Protein AF-V7PR87-F1 (afdb_monomer_lite)

Sequence (55 aa):
MAHILRKCLKDPYSDIALERSKMHLREIIYKDGKPISQELHEEFEKAFKNLDLNK

Foldseek 3Di:
DVLVVLCPDDPPSSVVVVVVPWDWDWDFDDDPNHTDDIDTDGDPCVVCVVVVVPD

Radius of gyration: 15.3 Å; chains: 1; bounding box: 37×14×40 Å

InterPro domains:
  IPR006721 ATP synthase, F1 complex, epsilon subunit, mitochondrial [PF04627] (2-33)
  IPR036742 A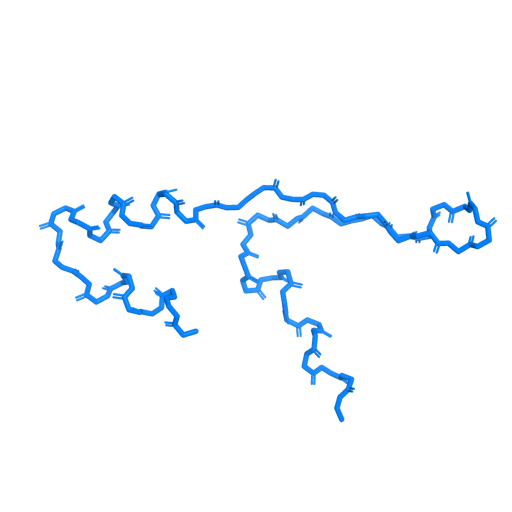TP synthase, F1 complex, epsilon subunit superfamily, mitochondrial [G3DSA:1.10.1620.20] (1-42)
  IPR036742 ATP synthase, F1 complex, epsilon subunit superfamily, mitochondrial [SSF48690] (1-28)

pLDDT: mean 86.27, std 13.07, range [43.56, 97.62]

Organism: NCBI:txid1323249

Structure (mmCIF, N/CA/C/O backbone):
data_AF-V7PR87-F1
#
_entry.id   AF-V7PR87-F1
#
loop_
_atom_site.group_PDB
_atom_site.id
_atom_site.type_symbol
_atom_site.label_atom_id
_atom_site.label_alt_id
_atom_site.label_comp_id
_atom_site.label_asym_id
_atom_site.label_entity_id
_atom_site.label_seq_id
_atom_site.pdbx_PDB_ins_code
_atom_site.Cartn_x
_atom_site.Cartn_y
_atom_site.Cartn_z
_atom_site.occupancy
_atom_site.B_iso_or_equiv
_atom_site.auth_seq_id
_atom_site.auth_comp_id
_atom_site.auth_asym_id
_atom_site.auth_atom_id
_atom_site.pdbx_PDB_model_num
ATOM 1 N N . MET A 1 1 ? -5.336 -0.712 -9.071 1.00 79.62 1 MET A N 1
ATOM 2 C CA . MET A 1 1 ? -4.884 -0.672 -10.484 1.00 79.62 1 MET A CA 1
ATOM 3 C C . MET A 1 1 ? -3.472 -0.099 -10.667 1.00 79.62 1 MET A C 1
ATOM 5 O O . MET A 1 1 ? -2.650 -0.757 -11.286 1.00 79.62 1 MET A O 1
ATOM 9 N N . ALA A 1 2 ? -3.123 1.065 -10.097 1.00 88.12 2 ALA A N 1
ATOM 10 C CA . ALA A 1 2 ? -1.786 1.663 -10.282 1.00 88.12 2 ALA A CA 1
ATOM 11 C C . ALA A 1 2 ? -0.601 0.802 -9.780 1.00 88.12 2 ALA A C 1
ATOM 13 O O . ALA A 1 2 ? 0.496 0.908 -10.318 1.00 88.12 2 ALA A O 1
ATOM 14 N N . HIS A 1 3 ? -0.807 -0.068 -8.781 1.00 89.25 3 HIS A N 1
ATOM 15 C CA . HIS A 1 3 ? 0.218 -1.019 -8.323 1.00 89.25 3 HIS A CA 1
ATOM 16 C C . HIS A 1 3 ? 0.622 -2.025 -9.417 1.00 89.25 3 HIS A C 1
ATOM 18 O O . HIS A 1 3 ? 1.803 -2.316 -9.570 1.00 89.25 3 HIS A O 1
ATOM 24 N N . ILE A 1 4 ? -0.341 -2.492 -10.222 1.00 91.31 4 ILE A N 1
ATOM 25 C CA . ILE A 1 4 ? -0.087 -3.399 -11.352 1.00 91.31 4 ILE A CA 1
ATOM 26 C C . ILE A 1 4 ? 0.730 -2.670 -12.419 1.00 91.31 4 ILE A C 1
ATOM 28 O O . ILE A 1 4 ? 1.746 -3.185 -12.865 1.00 91.31 4 ILE A O 1
ATOM 32 N N . LEU A 1 5 ? 0.350 -1.430 -12.747 1.00 94.62 5 LEU A N 1
ATOM 33 C CA . LEU A 1 5 ? 1.087 -0.609 -13.709 1.00 94.62 5 LEU A CA 1
ATOM 34 C C . LEU A 1 5 ? 2.558 -0.423 -13.309 1.00 94.62 5 LEU A C 1
ATOM 36 O O . LEU A 1 5 ? 3.430 -0.505 -14.167 1.00 94.62 5 LEU A O 1
ATOM 40 N N . ARG A 1 6 ? 2.843 -0.215 -12.014 1.00 94.00 6 ARG A N 1
ATOM 41 C CA . ARG A 1 6 ? 4.222 -0.085 -11.513 1.00 94.00 6 ARG A CA 1
ATOM 42 C C . ARG A 1 6 ? 5.054 -1.344 -11.759 1.00 94.00 6 ARG A C 1
ATOM 44 O O . ARG A 1 6 ? 6.196 -1.211 -12.174 1.00 94.00 6 ARG A O 1
ATOM 51 N N . LYS A 1 7 ? 4.464 -2.534 -11.595 1.00 92.31 7 LYS A N 1
ATOM 52 C CA . LYS A 1 7 ? 5.122 -3.822 -11.885 1.00 92.31 7 LYS A CA 1
ATOM 53 C C . LYS A 1 7 ? 5.380 -4.057 -13.376 1.00 92.31 7 LYS A C 1
ATOM 55 O O . LYS A 1 7 ? 6.218 -4.879 -13.718 1.00 92.31 7 LYS A O 1
ATOM 60 N N . CYS A 1 8 ? 4.656 -3.372 -14.259 1.00 96.00 8 CYS A N 1
ATOM 61 C CA . CYS A 1 8 ? 4.837 -3.482 -15.708 1.00 96.00 8 CYS A CA 1
ATOM 62 C C . CYS A 1 8 ? 5.915 -2.535 -16.262 1.00 96.00 8 CYS A C 1
ATOM 64 O O . CYS A 1 8 ? 6.161 -2.540 -17.468 1.00 96.00 8 CYS A O 1
ATOM 66 N N . LEU A 1 9 ? 6.534 -1.697 -15.424 1.00 96.19 9 LEU A N 1
ATOM 67 C CA . LEU A 1 9 ? 7.655 -0.857 -15.840 1.00 96.19 9 LEU A CA 1
ATOM 68 C C . LEU A 1 9 ? 8.920 -1.703 -16.023 1.00 96.19 9 LEU A C 1
ATOM 70 O O . LEU A 1 9 ? 9.072 -2.763 -15.425 1.00 96.19 9 LEU A O 1
ATOM 74 N N . LYS A 1 10 ? 9.854 -1.212 -16.839 1.00 97.62 10 LYS A N 1
ATOM 75 C CA . LYS A 1 10 ? 11.173 -1.834 -16.990 1.00 97.62 10 LYS A CA 1
ATOM 76 C C . LYS A 1 10 ? 12.064 -1.500 -15.792 1.00 97.62 10 LYS A C 1
ATOM 78 O O . LYS A 1 10 ? 12.028 -0.371 -15.297 1.00 97.62 10 LYS A O 1
ATOM 83 N N . ASP A 1 11 ? 12.924 -2.428 -15.396 1.00 95.06 11 ASP A N 1
ATOM 84 C CA . ASP A 1 11 ? 13.963 -2.163 -14.399 1.00 95.06 11 ASP A CA 1
ATOM 85 C C . ASP A 1 11 ? 14.993 -1.143 -14.924 1.00 95.06 11 ASP A C 1
ATOM 87 O O . ASP A 1 11 ? 15.333 -1.166 -16.117 1.00 95.06 11 ASP A O 1
ATOM 91 N N . PRO A 1 12 ? 15.475 -0.212 -14.075 1.00 95.69 12 PRO A N 1
ATOM 92 C CA . PRO A 1 12 ? 15.253 -0.115 -12.620 1.00 95.69 12 PRO A CA 1
ATOM 93 C C . PRO A 1 12 ? 14.027 0.730 -12.211 1.00 95.69 12 PRO A C 1
ATOM 95 O O . PRO A 1 12 ? 13.810 1.005 -11.032 1.00 95.69 12 PRO A O 1
ATOM 98 N N . TYR A 1 13 ? 13.226 1.214 -13.164 1.00 96.62 13 TYR A N 1
ATOM 99 C CA . TYR A 1 13 ? 12.130 2.146 -12.875 1.00 96.62 13 TYR A CA 1
ATOM 100 C C . TYR A 1 13 ? 10.968 1.495 -12.124 1.00 96.62 13 TYR A C 1
ATOM 102 O O . TYR A 1 13 ? 10.301 2.180 -11.346 1.00 96.62 13 TYR A O 1
ATOM 110 N N . SER A 1 14 ? 10.746 0.195 -12.335 1.00 96.88 14 SER A N 1
ATOM 111 C CA . SER A 1 14 ? 9.805 -0.605 -11.543 1.00 96.88 14 SER A CA 1
ATOM 112 C C . SER A 1 14 ? 10.163 -0.543 -10.058 1.00 96.88 14 SER A C 1
ATOM 114 O O . SER A 1 14 ? 9.343 -0.096 -9.254 1.00 96.88 14 SER A O 1
ATOM 116 N N . ASP A 1 15 ? 11.414 -0.854 -9.708 1.00 96.25 15 ASP A N 1
ATOM 117 C CA . ASP A 1 15 ? 11.903 -0.835 -8.325 1.00 96.25 15 ASP A CA 1
ATOM 118 C C . ASP A 1 15 ? 11.759 0.547 -7.686 1.00 96.25 15 ASP A C 1
ATOM 120 O O . ASP A 1 15 ? 11.201 0.681 -6.597 1.00 96.25 15 ASP A O 1
ATOM 124 N N . ILE A 1 16 ? 12.176 1.603 -8.395 1.00 96.62 16 ILE A N 1
ATOM 125 C CA . ILE A 1 16 ? 12.063 2.986 -7.909 1.00 96.62 16 ILE A CA 1
ATOM 126 C C . ILE A 1 16 ? 10.595 3.356 -7.654 1.00 96.62 16 ILE A C 1
ATOM 128 O O . ILE A 1 16 ? 10.265 3.991 -6.648 1.00 96.62 16 ILE A O 1
ATOM 132 N N . ALA A 1 17 ? 9.696 2.989 -8.568 1.00 94.50 17 ALA A N 1
ATOM 133 C CA . ALA A 1 17 ? 8.279 3.300 -8.441 1.00 94.50 17 ALA A CA 1
ATOM 134 C C . ALA A 1 17 ? 7.609 2.495 -7.319 1.00 94.50 17 ALA A C 1
ATOM 136 O O . ALA A 1 17 ? 6.740 3.031 -6.626 1.00 94.50 17 ALA A O 1
ATOM 137 N N . LEU A 1 18 ? 7.994 1.229 -7.136 1.00 93.00 18 LEU A N 1
ATOM 138 C CA . LEU A 1 18 ? 7.503 0.372 -6.061 1.00 93.00 18 LEU A CA 1
ATOM 139 C C . LEU A 1 18 ? 7.967 0.887 -4.700 1.00 93.00 1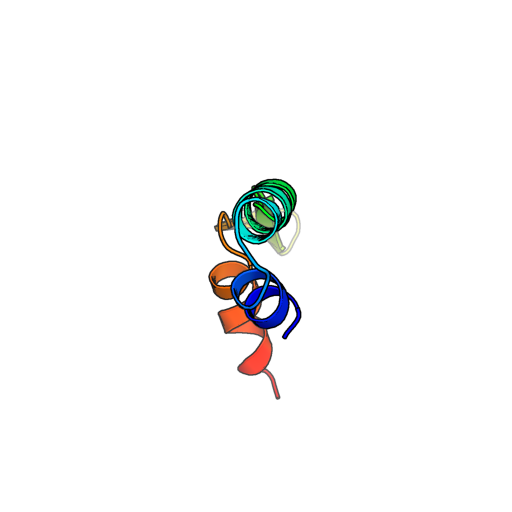8 LEU A C 1
ATOM 141 O O . LEU A 1 18 ? 7.122 1.053 -3.818 1.00 93.00 18 LEU A O 1
ATOM 145 N N . GLU A 1 19 ? 9.246 1.242 -4.567 1.00 93.56 19 GLU A N 1
ATOM 146 C CA . GLU A 1 19 ? 9.829 1.783 -3.337 1.00 93.56 19 GLU A CA 1
ATOM 147 C C . GLU A 1 19 ? 9.119 3.063 -2.891 1.00 93.56 19 GLU A C 1
ATOM 149 O O . GLU A 1 19 ? 8.650 3.164 -1.759 1.00 93.56 19 GLU A O 1
ATOM 154 N N . ARG A 1 20 ? 8.927 4.011 -3.819 1.00 91.25 20 ARG A N 1
ATOM 155 C CA . ARG A 1 20 ? 8.181 5.256 -3.562 1.00 91.25 20 ARG A CA 1
ATOM 156 C C . ARG A 1 20 ? 6.717 5.031 -3.187 1.00 91.25 20 ARG A C 1
ATOM 158 O O . ARG A 1 20 ? 6.073 5.957 -2.704 1.00 91.25 20 ARG A O 1
ATOM 165 N N . SER A 1 21 ? 6.173 3.849 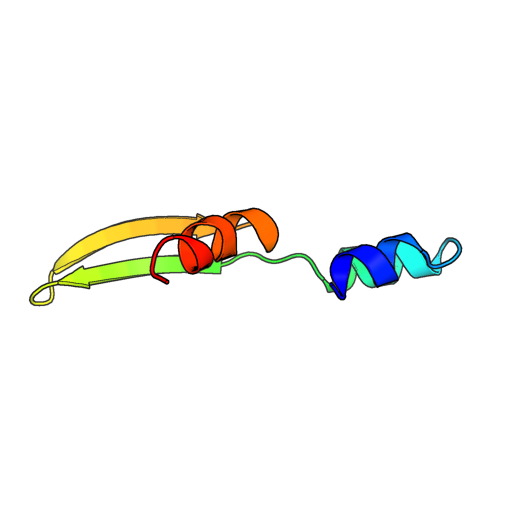-3.469 1.00 89.75 21 SER A N 1
ATOM 166 C CA . SER A 1 21 ? 4.775 3.506 -3.209 1.00 89.75 21 SER A CA 1
ATOM 167 C C . SER A 1 21 ? 4.560 2.639 -1.968 1.00 89.75 21 SER A C 1
ATOM 169 O O . SER A 1 21 ? 3.424 2.230 -1.724 1.00 89.75 21 SER A O 1
ATOM 171 N N . LYS A 1 22 ? 5.618 2.357 -1.194 1.00 89.31 22 LYS A N 1
ATOM 172 C CA . LYS A 1 22 ? 5.491 1.707 0.113 1.00 89.31 22 LYS A CA 1
ATOM 173 C C . LYS A 1 22 ? 4.656 2.563 1.061 1.00 89.31 22 LYS A C 1
ATOM 175 O O . LYS A 1 22 ? 4.654 3.790 0.983 1.00 89.31 22 LYS A O 1
ATOM 180 N N . MET A 1 23 ? 3.942 1.894 1.956 1.00 88.56 23 MET A N 1
ATOM 181 C CA . MET A 1 23 ? 3.016 2.516 2.890 1.00 88.56 23 MET A CA 1
ATOM 182 C C . MET A 1 23 ? 3.342 2.064 4.312 1.00 88.56 23 MET A C 1
ATOM 184 O O . MET A 1 23 ? 3.757 0.931 4.518 1.00 88.56 23 MET A O 1
ATOM 188 N N . HIS A 1 24 ? 3.159 2.949 5.289 1.00 92.06 24 HIS A N 1
ATOM 189 C CA . HIS A 1 24 ? 3.257 2.610 6.706 1.00 92.06 24 HIS A CA 1
ATOM 190 C C . HIS A 1 24 ? 2.231 3.446 7.472 1.00 92.06 24 HIS A C 1
ATOM 192 O O . HIS A 1 24 ? 2.495 4.586 7.855 1.00 92.06 24 HIS A O 1
ATOM 198 N N . LEU A 1 25 ? 1.017 2.911 7.599 1.00 89.25 25 LEU A N 1
ATOM 199 C CA . LEU A 1 25 ? -0.114 3.590 8.226 1.00 89.25 25 LEU A CA 1
ATOM 200 C C . LEU A 1 25 ? -0.590 2.803 9.436 1.00 89.25 25 LEU A C 1
ATOM 202 O O . LEU A 1 25 ? -0.715 1.586 9.370 1.00 89.25 25 LEU A O 1
ATOM 206 N N . ARG A 1 26 ? -0.917 3.506 10.518 1.00 91.38 26 ARG A N 1
ATOM 207 C CA . ARG A 1 26 ? -1.586 2.925 11.681 1.00 91.38 26 ARG A CA 1
ATOM 208 C C . ARG A 1 26 ? -3.008 3.460 11.748 1.00 91.38 26 ARG A C 1
ATOM 210 O O . ARG A 1 26 ? -3.199 4.652 11.979 1.00 91.38 26 ARG A O 1
ATOM 217 N N . GLU A 1 27 ? -3.983 2.585 11.549 1.00 89.69 27 GLU A N 1
ATOM 218 C CA . GLU A 1 27 ? -5.396 2.894 11.731 1.00 89.69 27 GLU A CA 1
ATOM 219 C C . GLU A 1 27 ? -5.789 2.666 13.193 1.00 89.69 27 GLU A C 1
ATOM 221 O O . GLU A 1 27 ? -5.408 1.670 13.809 1.00 89.69 27 GLU A O 1
ATOM 226 N N . ILE A 1 28 ? -6.545 3.607 13.763 1.00 93.06 28 ILE A N 1
ATOM 227 C CA . ILE A 1 28 ? -7.173 3.452 15.074 1.00 93.06 28 ILE A CA 1
ATOM 228 C C . ILE A 1 28 ? -8.635 3.865 14.939 1.00 93.06 28 ILE A C 1
ATOM 230 O O . ILE A 1 28 ? -8.939 5.033 14.698 1.00 93.06 28 ILE A O 1
ATOM 234 N N . ILE A 1 29 ? -9.540 2.909 15.129 1.00 92.50 29 ILE A N 1
ATOM 235 C CA . ILE A 1 29 ? -10.980 3.157 15.097 1.00 92.50 29 ILE A CA 1
ATOM 236 C C . ILE A 1 29 ? -11.434 3.491 16.512 1.00 92.50 29 ILE A C 1
ATOM 238 O O . ILE A 1 29 ? -11.200 2.722 17.448 1.00 92.50 29 ILE A O 1
ATOM 242 N N . TYR A 1 30 ? -12.113 4.625 16.663 1.00 95.12 30 TYR A N 1
ATOM 243 C CA . TYR A 1 30 ? -12.700 5.062 17.925 1.00 95.12 30 TYR A CA 1
ATOM 244 C C . TYR A 1 30 ? -14.221 4.923 17.896 1.00 95.12 30 TYR A C 1
ATOM 246 O O . TYR A 1 30 ? -14.866 5.222 16.893 1.00 95.12 30 TYR A O 1
ATOM 254 N N . LYS A 1 31 ? -14.797 4.530 19.031 1.00 95.88 31 LYS A N 1
ATOM 255 C CA . LYS A 1 31 ? -16.236 4.571 19.294 1.00 95.88 31 LYS A CA 1
ATOM 256 C C . LYS A 1 31 ? -16.453 5.141 20.691 1.00 95.88 31 LYS A C 1
ATOM 258 O O . LYS A 1 31 ? -15.793 4.717 21.637 1.00 95.88 31 LYS A O 1
ATOM 263 N N . ASP A 1 32 ? -17.314 6.149 20.803 1.00 95.19 32 ASP A N 1
ATOM 264 C CA . ASP A 1 32 ? -17.601 6.850 22.066 1.00 95.19 32 ASP A CA 1
ATOM 265 C C . ASP A 1 32 ? -16.334 7.374 22.778 1.00 95.19 32 ASP A C 1
ATOM 267 O O . ASP A 1 32 ? -16.183 7.285 23.996 1.00 95.19 32 ASP A O 1
ATOM 271 N N . GLY A 1 33 ? -15.367 7.873 21.996 1.00 92.31 33 GLY A N 1
ATOM 272 C CA . GLY A 1 33 ? -14.095 8.404 22.502 1.00 92.31 33 GLY A CA 1
ATOM 273 C C . GLY A 1 33 ? -13.089 7.349 22.979 1.00 92.31 33 GLY A C 1
ATOM 274 O O . GLY A 1 33 ? -11.984 7.709 23.381 1.00 92.31 33 GLY A O 1
ATOM 275 N N . LYS A 1 34 ? -13.420 6.053 22.905 1.00 94.06 34 LYS A N 1
ATOM 276 C CA . LYS A 1 34 ? -12.517 4.946 23.252 1.00 94.06 34 LYS A CA 1
ATOM 277 C C . LYS A 1 34 ? -12.029 4.223 21.992 1.00 94.06 34 LYS A C 1
ATOM 279 O O . LYS A 1 34 ? -12.829 4.002 21.081 1.00 94.06 34 LYS A O 1
ATOM 284 N N . PRO A 1 35 ? -10.741 3.848 21.910 1.00 94.19 35 PRO A N 1
ATOM 285 C CA . PRO A 1 35 ? -10.239 3.067 20.787 1.00 94.19 35 PRO A CA 1
ATOM 286 C C . PRO A 1 35 ? -10.808 1.645 20.865 1.00 94.19 35 PRO A C 1
ATOM 288 O O . PRO A 1 35 ? -10.711 0.997 21.906 1.00 94.19 35 PRO A O 1
ATOM 291 N N . ILE A 1 36 ? -11.402 1.169 19.775 1.00 94.50 36 ILE A N 1
ATOM 292 C CA . ILE A 1 36 ? -11.997 -0.172 19.669 1.00 94.50 36 ILE A CA 1
ATOM 293 C C . ILE A 1 36 ? -11.221 -1.103 18.736 1.00 94.50 36 ILE A C 1
ATOM 295 O O . ILE A 1 36 ? -11.325 -2.316 18.874 1.00 94.50 36 ILE A O 1
ATOM 299 N N . SER A 1 37 ? -10.437 -0.554 17.806 1.00 91.25 37 SER A N 1
ATOM 300 C CA . SER A 1 37 ? -9.578 -1.324 16.906 1.00 91.25 37 SER A CA 1
ATOM 301 C C . SER A 1 37 ? -8.299 -0.552 16.624 1.00 91.25 37 SER A C 1
ATOM 303 O O . SER A 1 37 ? -8.318 0.681 16.582 1.00 91.25 37 SER A O 1
ATOM 305 N N . GLN A 1 38 ? -7.199 -1.277 16.449 1.00 91.56 38 GLN A N 1
ATOM 306 C CA . GLN A 1 38 ? -5.921 -0.736 16.012 1.00 91.56 38 GLN A CA 1
ATOM 307 C C . GLN A 1 38 ? -5.290 -1.704 15.020 1.00 91.56 38 GLN A C 1
ATOM 309 O O . GLN A 1 38 ? -5.088 -2.868 15.358 1.00 91.56 38 GLN A O 1
ATOM 314 N N . GLU A 1 39 ? -4.935 -1.220 13.837 1.00 89.31 39 GLU A N 1
ATOM 315 C CA . GLU A 1 39 ? -4.303 -2.038 12.806 1.00 89.31 39 GLU A CA 1
ATOM 316 C C . GLU A 1 39 ? -3.131 -1.289 12.165 1.00 89.31 39 GLU A C 1
ATOM 318 O O . GLU A 1 39 ? -3.159 -0.068 11.993 1.00 89.31 39 GLU A O 1
ATOM 323 N N . LEU A 1 40 ? -2.057 -2.019 11.860 1.00 89.81 40 LEU A N 1
ATOM 324 C CA . LEU A 1 40 ? -0.913 -1.502 11.118 1.00 89.81 40 LEU A CA 1
ATOM 325 C C . LEU A 1 40 ? -0.996 -2.006 9.677 1.00 89.81 40 LEU A C 1
ATOM 327 O O . LEU A 1 40 ? -0.990 -3.211 9.431 1.00 89.81 40 LEU A O 1
ATOM 331 N N . HIS A 1 41 ? -1.019 -1.082 8.726 1.00 88.50 41 HIS A N 1
ATOM 332 C CA . HIS A 1 41 ? -1.069 -1.374 7.305 1.00 88.50 41 HIS A CA 1
ATOM 333 C C . HIS A 1 41 ? 0.243 -0.992 6.619 1.00 88.50 41 HIS A C 1
ATOM 335 O O . HIS A 1 41 ? 0.569 0.187 6.454 1.00 88.50 41 HIS A O 1
ATOM 341 N N . GLU A 1 42 ? 0.966 -2.013 6.167 1.00 87.44 42 GLU A N 1
ATOM 342 C CA . GLU A 1 42 ? 2.223 -1.860 5.418 1.00 87.44 42 GLU A CA 1
ATOM 343 C C . GLU A 1 42 ? 2.035 -2.027 3.902 1.00 87.44 42 GLU A C 1
ATOM 345 O O . GLU A 1 42 ? 2.852 -1.595 3.089 1.00 87.44 42 GLU A O 1
ATOM 350 N N . GLU A 1 43 ? 0.914 -2.625 3.498 1.00 82.50 43 GLU A N 1
ATOM 351 C CA . GLU A 1 43 ? 0.572 -2.873 2.102 1.00 82.50 43 GLU A CA 1
ATOM 352 C C . GLU A 1 43 ? -0.789 -2.265 1.778 1.00 82.50 43 GLU A C 1
ATOM 354 O O . GLU A 1 43 ? -1.772 -2.478 2.492 1.00 82.50 43 GLU A O 1
ATOM 359 N N . PHE A 1 44 ? -0.863 -1.561 0.646 1.00 79.56 44 PHE A N 1
ATOM 360 C CA . PHE A 1 44 ? -2.106 -0.966 0.154 1.00 79.56 44 PHE A CA 1
ATOM 361 C C . PHE A 1 44 ? -3.224 -2.011 0.005 1.00 79.56 44 PHE A C 1
ATOM 363 O O . PHE A 1 44 ? -4.358 -1.771 0.401 1.00 79.56 44 PHE A O 1
ATOM 370 N N . GLU A 1 45 ? -2.917 -3.198 -0.524 1.00 77.06 45 GLU A N 1
ATOM 371 C CA . GLU A 1 45 ? -3.928 -4.247 -0.714 1.00 77.06 45 GLU A CA 1
ATOM 372 C C . GLU A 1 45 ? -4.508 -4.743 0.616 1.00 77.06 45 GLU A C 1
ATOM 374 O O . GLU A 1 45 ? -5.704 -5.003 0.694 1.00 77.06 45 GLU A O 1
ATOM 379 N N . LYS A 1 46 ? -3.696 -4.834 1.676 1.00 77.38 46 LYS A N 1
ATOM 380 C CA . LYS A 1 46 ? -4.168 -5.233 3.011 1.00 77.38 46 LYS A CA 1
ATOM 381 C C . LYS A 1 46 ? -5.044 -4.154 3.645 1.00 77.38 46 LYS A C 1
ATOM 383 O O . LYS A 1 46 ? -6.070 -4.492 4.218 1.00 77.38 46 LYS A O 1
ATOM 388 N N . ALA A 1 47 ? -4.691 -2.880 3.470 1.00 78.19 47 ALA A N 1
ATOM 389 C CA . ALA A 1 47 ? -5.473 -1.758 3.990 1.00 78.19 47 ALA A CA 1
ATOM 390 C C . ALA A 1 47 ? -6.880 -1.661 3.387 1.00 78.19 47 ALA A C 1
ATOM 392 O O . ALA A 1 47 ? -7.840 -1.361 4.085 1.00 78.19 47 ALA A O 1
ATOM 393 N N . PHE A 1 48 ? -7.015 -1.924 2.085 1.00 76.06 48 PHE A N 1
ATOM 394 C CA . PHE A 1 48 ? -8.277 -1.709 1.370 1.00 76.06 48 PHE A CA 1
ATOM 395 C C . PHE A 1 48 ? -9.073 -2.990 1.093 1.00 76.06 48 PHE A C 1
ATOM 397 O O . PHE A 1 48 ? -10.187 -2.904 0.584 1.00 76.06 48 PHE A O 1
ATOM 404 N N . LYS A 1 49 ? -8.567 -4.170 1.480 1.00 70.75 49 LYS A N 1
ATOM 405 C CA . LYS A 1 49 ? -9.278 -5.456 1.332 1.00 70.75 49 LYS A CA 1
ATOM 406 C C . LYS A 1 49 ? -10.656 -5.473 2.001 1.00 70.75 49 LYS A C 1
ATOM 408 O O . LYS A 1 49 ? -11.562 -6.126 1.495 1.00 70.75 49 LYS A O 1
ATOM 413 N N . ASN A 1 50 ? -10.825 -4.734 3.095 1.00 60.44 50 ASN A N 1
ATOM 414 C CA . ASN A 1 50 ? -12.083 -4.672 3.843 1.00 60.44 50 ASN A CA 1
ATOM 415 C C . ASN A 1 50 ? -13.061 -3.608 3.309 1.00 60.44 50 ASN A C 1
ATOM 417 O O . ASN A 1 50 ? -14.206 -3.559 3.753 1.00 60.44 50 ASN A O 1
ATOM 421 N N . LEU A 1 51 ? -12.639 -2.763 2.358 1.00 57.28 51 LEU A N 1
ATOM 422 C CA . LEU A 1 51 ? -13.475 -1.683 1.827 1.00 57.28 51 LEU A CA 1
ATOM 423 C C . LEU A 1 51 ? -14.564 -2.203 0.866 1.00 57.28 51 LEU A C 1
ATOM 425 O O . LEU A 1 51 ? -15.637 -1.612 0.779 1.00 57.28 51 LEU A O 1
ATOM 429 N N . ASP A 1 52 ? -14.305 -3.317 0.173 1.00 54.88 52 ASP A N 1
ATOM 430 C CA . ASP A 1 52 ? -15.211 -3.890 -0.835 1.00 54.88 52 ASP A CA 1
ATOM 431 C C . ASP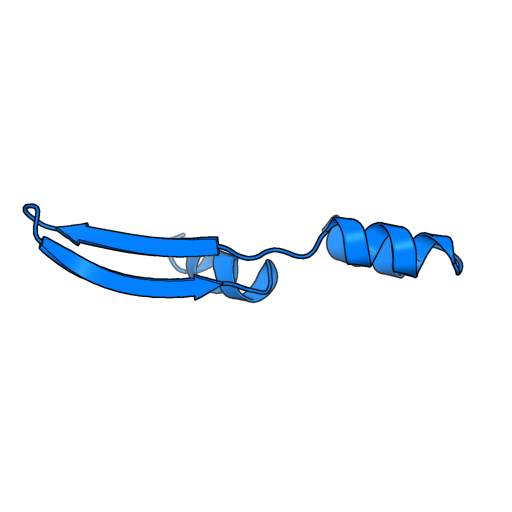 A 1 52 ? -16.331 -4.775 -0.250 1.00 54.88 52 ASP A C 1
ATOM 433 O O . ASP A 1 52 ? -17.261 -5.129 -0.969 1.00 54.88 52 ASP A O 1
ATOM 437 N N . LEU A 1 53 ? -16.290 -5.110 1.045 1.00 53.97 53 LEU A N 1
ATOM 438 C CA . LEU A 1 53 ? -17.304 -5.958 1.699 1.00 53.97 53 LEU A CA 1
ATOM 439 C C . LEU A 1 53 ? -18.579 -5.203 2.122 1.00 53.97 53 LEU A C 1
ATOM 441 O O . LEU A 1 53 ? -19.539 -5.835 2.547 1.00 53.97 53 LEU A O 1
ATOM 445 N N . ASN A 1 54 ? -18.602 -3.871 2.003 1.00 50.28 54 ASN A N 1
ATOM 446 C CA . ASN A 1 54 ? -19.733 -3.019 2.400 1.00 50.28 54 ASN A CA 1
ATOM 447 C C . ASN A 1 54 ? -20.530 -2.456 1.202 1.00 50.28 54 ASN A C 1
ATOM 449 O O . ASN A 1 54 ? -21.070 -1.351 1.295 1.00 50.28 54 ASN A O 1
ATOM 453 N N . LYS A 1 55 ? -20.584 -3.174 0.074 1.00 43.56 55 LYS A N 1
ATOM 454 C CA . LYS A 1 55 ? -21.436 -2.829 -1.078 1.00 43.56 55 LYS A CA 1
ATOM 455 C C . LYS A 1 55 ? -22.640 -3.746 -1.204 1.00 43.56 55 LYS A C 1
ATOM 457 O O . LYS A 1 55 ? -22.461 -4.969 -1.027 1.00 43.56 55 LYS A O 1
#

Secondary structure (DSSP, 8-state):
-HHHHHHTSPTTHHHHHHHTT---EEEEEEETTEEEEEEEE-SHHHHHTTTGGG-

=== Feature glossary ===
Annotated list of the representations used here:

Nearest PDB structures. The Foldseek neighbor list gives the closest experimentally determined structures in the PDB, ranked by structural alignment. TM-score near 1 means near-identical fold; near 0.3 means only rough topology match. This is how one finds what a novel AlphaFold prediction most resembles in the solved-structure universe.

Foldseek 3Di. Foldseek's 3Di representation compresses backbone geometry into a per-residue letter drawn from a learned twenty-state alphabet. It captures the tertiary interaction pattern around each residue — which residues are packed against it in space, regardless of where they are in sequence.

Radius of gyration, Cα contacts, bounding box. Radius of gyration (Rg) is the root-mean-square distance of Cα atoms from their centroid — a single number for overall size and compactness. A globular domain of N residues has Rg ≈ 2.2·N^0.38 Å; an extended or disordered chain has a much larger Rg. The Cα contact count is the number of residue pairs whose Cα atoms are within 8 Å and are more than four positions apart in sequence — a standard proxy for tertiary packing density. The bounding box is the smallest axis-aligned box enclosing all Cα atoms.

InterPro / GO / CATH / organism. The annotation block draws on four external resources. InterPro: which protein families and domains the sequence belongs to. GO: standardized terms for what the protein does, what process it participates in, and where in the cell it acts. CATH: which structural fold it has in the CATH hierarchy. Organism: the species of origin.

mmCIF coordinates. The mmCIF block holds the 3D Cartesian coordinates of each backbone atom (N, Cα, C, O) in ångströms. mmCIF is the PDB's canonical archive format — a tagged-loop text representation of the atomic model.

pLDDT. pLDDT is the predicted lDDT-Cα score: AlphaFold's confidence that the local environment of each residue (all inter-atomic distances wit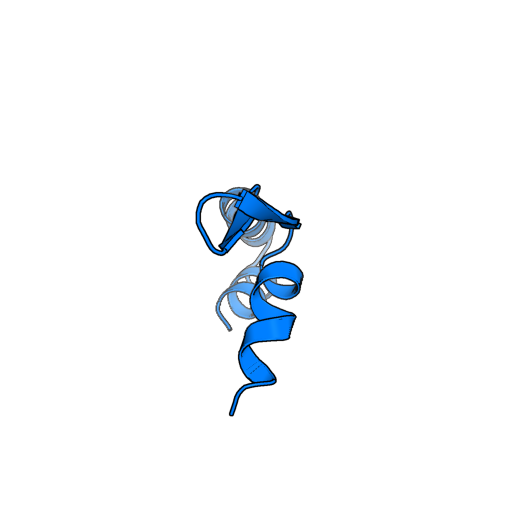hin 15 Å) is correctly placed. It is a per-residue number between 0 and 100, with higher meaning more reliable.

Backbone torsions (φ/ψ). φ (phi) and ψ (psi) are the two rotatable backbone dihedrals per residue: φ is the C(i-1)–N–Cα–C torsion, ψ is the N–Cα–C–N(i+1) torsion, both in degrees on (−180°, 180°]. α-helical residues cluster near (−60°, −45°); β-strand residues near (−120°, +130°). A Ramachandran plot is simply a scatter of (φ, ψ) for every residue.

B-factor. For experimental (PDB) structures, the B-factor (temperature factor) quantifies the positional spread of each atom in the crystal — a combination of thermal vibration and static disorder — in units of Å². High B-factors mark flexible loops or poorly resolved regions; low B-factors mark the rigid, well-ordered core.

Secondary structure (3-state, P-SEA). SS3 is a coarse helix/strand/coil call (letters a/b/c) made by the P-SEA algorithm from inter-Cα distances and dihedrals. It is less detailed than DSSP but needs only Cα positions.

Predicted aligned error. Predicted aligned error is AlphaFold's pairwise confidence. Unlike pLDDT (per-residue), PAE is per-residue-pair and captures whether two parts of the structure are correctly placed relative to each other. Units are ångströms of expected positional error.

Solvent-accessible surface area. Solvent-accessible surface area (SASA) is the area in Å² traced out by the centre of a 1.4 Å probe sphere (a water molecule) rolled over the protein's van der Waals surface (Shrake–Rupley / Lee–Richards construction). Buried residues have near-zero SASA; fully exposed residues can exceed 200 Å². The total SASA scales roughly with the number of surface residues.

Secondary structure (8-state, DSSP). The SS8 string is DSSP's per-residue secondary-structure call. α-helix (H) means an i→i+4 H-bond ladder; β-strand (E) means t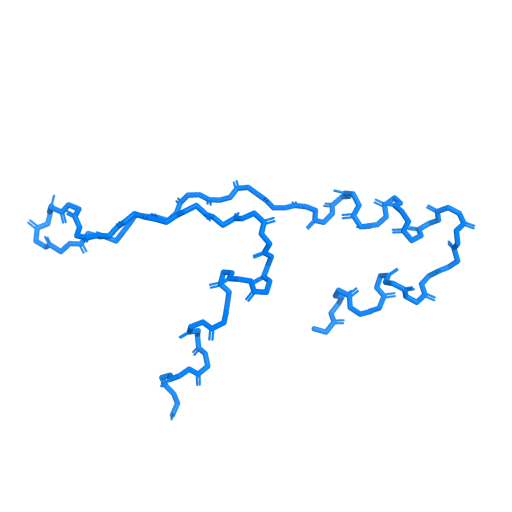he residue participates in a β-sheet; 3₁₀ (G) and π (I) are tighter and wider helices; T/S are turns/bends; '-' is loop.

Rendered structure images. Structure images are PyMOL renders from six orthogonal camera directions. Cartoon representation draws helices as coils and strands as arrows; sticks shows the backbone as bonds; surface shows the solvent-excluded envelope. Rainbow coloring maps sequence position to hue (blue→red, N→C); chain coloring assigns a distinct color per polypeptide.

Sequence. The amino-acid sequence is the protein's primary structure: the linear order of residues from the N-terminus to the C-terminus, written in one-letter code. Everything else here — the 3D coordinates, the secondary structure, the domain annotations — is ultimately a consequence of this string.

Contact-map, Ramachandran, and PAE plots. Three diagnostic plots accompany the record. The Cα contact map visualizes the tertiary structure as a 2D adjacency matrix (8 Å cutoff, sequence-local contacts suppressed). The Ramachandran plot shows the distribution of backbone (φ, ψ) torsions, with points in the α and β basins reflecting secondary structure content. The PAE plot shows AlphaFold's inter-residue confidence as a color matrix.